Protein AF-A0A329WS98-F1 (afdb_monomer)

Foldseek 3Di:
DPPPPPPCPLVNVQPADCLLVVVLLVVQLVPDDPVDDPVVNVVSNVVLVVLSVVCSVVPPDSPCVVVDPPNRVVVSVVSNVVSCVSSVD

Sequence (89 aa):
MPLQRRLVNVMARCQGNHNGYSRAIKNALDKIDLNQSVNEISKQVANIQNLAKKGMMNETPIRAKNTSKGKTKIGSQRALEMWNKTLGV

Secondary structure (DSSP, 8-state):
---------HHHH--S--HHHHHHHHHHHHTS-TTS-HHHHHHHHHHHHHHHHHHHHTT-S--GGGS-TT-HHHHHHHHHHHHHHHHT-

Solvent-accessible surface area (backbone atoms only — not comparable to full-atom values): 5328 Å² total; per-residue (Å²): 130,83,77,74,77,70,82,70,50,68,66,74,76,32,87,60,86,54,63,12,52,56,49,29,53,47,55,51,57,72,67,58,66,81,89,54,55,70,68,59,49,50,51,52,54,49,48,53,52,51,48,51,52,52,44,53,73,67,60,63,74,64,55,56,84,76,40,54,95,88,40,60,69,60,41,25,49,54,39,22,56,52,42,16,64,69,70,75,90

InterPro domains:
  IPR032871 AHH domain-containing protein [PF14412] (5-50)

Radius of gyration: 15.38 Å; Cα contacts (8 Å, |Δi|>4): 65; chains: 1; bounding box: 32×43×39 Å

pLDDT: mean 70.11, std 17.61, range [36.28, 93.94]

Organism: NCBI:txid2029681

Structure (mmCIF, N/CA/C/O backbone):
data_AF-A0A329WS98-F1
#
_entry.id   AF-A0A329WS98-F1
#
loop_
_atom_site.group_PDB
_atom_site.id
_atom_site.type_symbol
_atom_site.label_atom_id
_atom_site.label_alt_id
_atom_site.label_comp_id
_atom_site.label_asym_id
_atom_site.label_entity_id
_atom_site.label_seq_id
_atom_site.pdbx_PDB_ins_code
_atom_site.Cartn_x
_atom_site.Cartn_y
_atom_site.Cartn_z
_atom_site.occupancy
_atom_site.B_iso_or_equiv
_atom_site.auth_seq_id
_atom_site.auth_comp_id
_atom_site.auth_asym_id
_atom_site.auth_atom_id
_atom_site.pdbx_PDB_model_num
ATOM 1 N N . MET A 1 1 ? 17.680 36.499 1.384 1.00 36.88 1 MET A N 1
ATOM 2 C CA . MET A 1 1 ? 16.477 35.685 1.676 1.00 36.88 1 MET A CA 1
ATOM 3 C C . MET A 1 1 ? 16.794 34.233 1.354 1.00 36.88 1 MET A C 1
ATOM 5 O O . MET A 1 1 ? 17.307 34.007 0.262 1.00 36.88 1 MET A O 1
ATOM 9 N N . PRO A 1 2 ? 16.561 33.252 2.243 1.00 42.72 2 PRO A N 1
ATOM 10 C CA . PRO A 1 2 ? 16.743 31.864 1.857 1.00 42.72 2 PRO A CA 1
ATOM 11 C C . PRO A 1 2 ? 15.616 31.496 0.889 1.00 42.72 2 PRO A C 1
ATOM 13 O O . PRO A 1 2 ? 14.438 31.635 1.216 1.00 42.72 2 PRO A O 1
ATOM 16 N N . LEU A 1 3 ? 15.981 31.064 -0.320 1.00 36.28 3 LEU A N 1
ATOM 17 C CA . LEU A 1 3 ? 15.060 30.416 -1.248 1.00 36.28 3 LEU A CA 1
ATOM 18 C C . LEU A 1 3 ? 14.464 29.217 -0.514 1.00 36.28 3 LEU A C 1
ATOM 20 O O . LEU A 1 3 ? 15.137 28.201 -0.330 1.00 36.28 3 LEU A O 1
ATOM 24 N N . GLN A 1 4 ? 13.210 29.342 -0.074 1.00 43.56 4 GLN A N 1
ATOM 25 C CA . GLN A 1 4 ? 12.420 28.193 0.331 1.00 43.56 4 GLN A CA 1
ATOM 26 C C . GLN A 1 4 ? 12.526 27.193 -0.818 1.00 43.56 4 GLN A C 1
ATOM 28 O O . GLN A 1 4 ? 12.033 27.451 -1.921 1.00 43.56 4 GLN A O 1
ATOM 33 N N . ARG A 1 5 ? 13.223 26.071 -0.585 1.00 43.00 5 ARG A N 1
ATOM 34 C CA . ARG A 1 5 ? 13.124 24.886 -1.434 1.00 43.00 5 ARG A CA 1
ATOM 35 C C . ARG A 1 5 ? 11.646 24.548 -1.439 1.00 43.00 5 ARG A C 1
ATOM 37 O O . ARG A 1 5 ? 11.153 23.896 -0.525 1.00 43.00 5 ARG A O 1
ATOM 44 N N . ARG A 1 6 ? 10.937 25.042 -2.455 1.00 47.19 6 ARG A N 1
ATOM 45 C CA . ARG A 1 6 ? 9.600 24.595 -2.812 1.00 47.19 6 ARG A CA 1
ATOM 46 C C . ARG A 1 6 ? 9.701 23.074 -2.737 1.00 47.19 6 ARG A C 1
ATOM 48 O O . ARG A 1 6 ? 10.599 22.511 -3.368 1.00 47.19 6 ARG A O 1
ATOM 55 N N . LEU A 1 7 ? 8.899 22.427 -1.892 1.00 45.47 7 LEU A N 1
ATOM 56 C CA . LEU A 1 7 ? 8.772 20.972 -1.861 1.00 45.47 7 LEU A CA 1
ATOM 57 C C . LEU A 1 7 ? 8.215 20.569 -3.228 1.00 45.47 7 LEU A C 1
ATOM 59 O O . LEU A 1 7 ? 7.016 20.387 -3.401 1.00 45.47 7 LEU A O 1
ATOM 63 N N . VAL A 1 8 ? 9.074 20.556 -4.247 1.00 48.66 8 VAL A N 1
ATOM 64 C CA . VAL A 1 8 ? 8.725 20.108 -5.583 1.00 48.66 8 VAL A CA 1
ATOM 65 C C . VAL A 1 8 ? 8.445 18.634 -5.384 1.00 48.66 8 VAL A C 1
ATOM 67 O O . VAL A 1 8 ? 9.381 17.866 -5.154 1.00 48.66 8 VAL A O 1
ATOM 70 N N . ASN A 1 9 ? 7.158 18.286 -5.349 1.00 54.44 9 ASN A N 1
ATOM 71 C CA . ASN A 1 9 ? 6.688 16.935 -5.098 1.00 54.44 9 ASN A CA 1
ATOM 72 C C . ASN A 1 9 ? 7.511 15.972 -5.966 1.00 54.44 9 ASN A C 1
ATOM 74 O O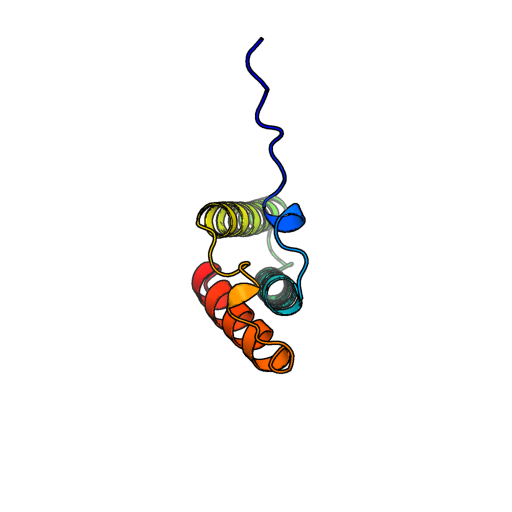 . ASN A 1 9 ? 7.699 16.238 -7.153 1.00 54.44 9 ASN A O 1
ATOM 78 N N . VAL A 1 10 ? 8.040 14.888 -5.394 1.00 55.25 10 VAL A N 1
ATOM 79 C CA . VAL A 1 10 ? 8.922 13.949 -6.117 1.00 55.25 10 VAL A CA 1
ATOM 80 C C . VAL A 1 10 ? 8.242 13.443 -7.399 1.00 55.25 10 VAL A C 1
ATOM 82 O O . VAL A 1 10 ? 8.899 13.286 -8.426 1.00 55.25 10 VAL A O 1
ATOM 85 N N . MET A 1 11 ? 6.907 13.327 -7.377 1.00 53.72 11 MET A N 1
ATOM 86 C CA . MET A 1 11 ? 6.069 13.047 -8.552 1.00 53.72 11 MET A CA 1
ATOM 87 C C . MET A 1 11 ? 6.250 14.062 -9.683 1.00 53.72 11 MET A C 1
ATOM 89 O O . MET A 1 11 ? 6.406 13.675 -10.833 1.00 53.72 11 MET A O 1
ATOM 93 N N . ALA A 1 12 ? 6.274 15.359 -9.366 1.00 52.88 12 ALA A N 1
ATOM 94 C CA . ALA A 1 12 ? 6.420 16.425 -10.354 1.00 52.88 12 ALA A CA 1
ATOM 95 C C . ALA A 1 12 ? 7.816 16.436 -11.000 1.00 52.88 12 ALA A C 1
ATOM 97 O O . ALA A 1 12 ? 7.960 16.876 -12.137 1.00 52.88 12 ALA A O 1
ATOM 98 N N . ARG A 1 13 ? 8.843 15.923 -10.304 1.00 51.34 13 ARG A N 1
ATOM 99 C CA . ARG A 1 13 ? 10.205 15.766 -10.854 1.00 51.34 13 ARG A CA 1
ATOM 100 C C . ARG A 1 13 ? 10.333 14.593 -11.819 1.00 51.34 13 ARG A C 1
ATOM 102 O O . ARG A 1 13 ? 11.322 14.501 -12.541 1.00 51.34 13 ARG A O 1
ATOM 109 N N . CYS A 1 14 ? 9.360 13.694 -11.818 1.00 52.16 14 CYS A N 1
ATOM 110 C CA . CYS A 1 14 ? 9.423 12.450 -12.552 1.00 52.16 14 CYS A CA 1
ATOM 111 C C . CYS A 1 14 ? 8.270 12.379 -13.551 1.00 52.16 14 CYS A C 1
ATOM 113 O O . CYS A 1 14 ? 7.343 11.595 -13.379 1.00 52.16 14 CYS A O 1
ATOM 115 N N . GLN A 1 15 ? 8.327 13.200 -14.603 1.00 46.09 15 GLN A N 1
ATOM 116 C CA . GLN A 1 15 ? 7.437 13.039 -15.754 1.00 46.09 15 GLN A CA 1
ATOM 117 C C . GLN A 1 15 ? 7.723 11.680 -16.413 1.00 46.09 15 GLN A C 1
ATOM 119 O O . GLN A 1 15 ? 8.748 11.49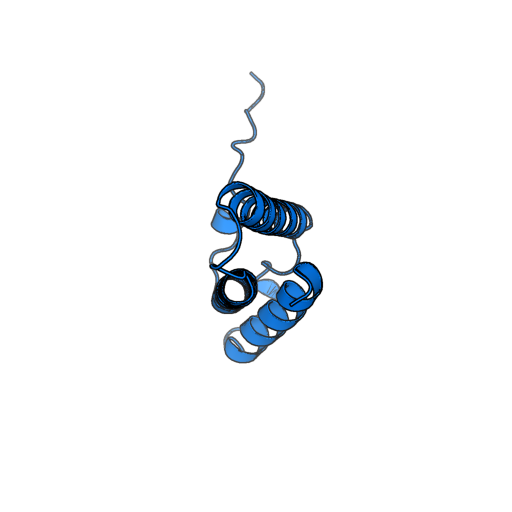4 -17.069 1.00 46.09 15 GLN A O 1
ATOM 124 N N . GLY A 1 16 ? 6.849 10.699 -16.187 1.00 53.84 16 GLY A N 1
ATOM 125 C CA . GLY A 1 16 ? 7.029 9.338 -16.677 1.00 53.84 16 GLY A CA 1
ATOM 126 C C . GLY A 1 16 ? 5.858 8.420 -16.335 1.00 53.84 16 GLY A C 1
ATOM 127 O O . GLY A 1 16 ? 4.937 8.783 -15.615 1.00 53.84 16 GLY A O 1
ATOM 128 N N . ASN A 1 17 ? 5.879 7.210 -16.886 1.00 57.06 17 ASN A N 1
ATOM 129 C CA . ASN A 1 17 ? 4.815 6.225 -16.721 1.00 57.06 17 ASN A CA 1
ATOM 130 C C . ASN A 1 17 ? 4.678 5.764 -15.252 1.00 57.06 17 ASN A C 1
ATOM 132 O O . ASN A 1 17 ? 5.485 4.968 -14.767 1.00 57.06 17 ASN A O 1
ATOM 136 N N . HIS A 1 18 ? 3.628 6.228 -14.571 1.00 64.75 18 HIS A N 1
ATOM 137 C CA . HIS A 1 18 ? 3.331 5.907 -13.171 1.00 64.75 18 HIS A CA 1
ATOM 138 C C . HIS A 1 18 ? 2.514 4.616 -12.979 1.00 64.75 18 HIS A C 1
ATOM 140 O O . HIS A 1 18 ? 2.192 4.269 -11.843 1.00 64.75 18 HIS A O 1
ATOM 146 N N . ASN A 1 19 ? 2.212 3.860 -14.045 1.00 72.00 19 ASN A N 1
ATOM 147 C CA . ASN A 1 19 ? 1.301 2.709 -13.964 1.00 72.00 19 ASN A CA 1
ATOM 148 C C . ASN A 1 19 ? 1.737 1.638 -12.958 1.00 72.00 19 ASN A C 1
ATOM 150 O O . ASN A 1 19 ? 0.883 1.013 -12.338 1.00 72.00 19 ASN A O 1
ATOM 154 N N . GLY A 1 20 ? 3.044 1.409 -12.787 1.00 71.69 20 GLY A N 1
ATOM 155 C CA . GLY A 1 20 ? 3.543 0.428 -11.816 1.00 71.69 20 GLY A CA 1
ATOM 156 C C . GLY A 1 20 ? 3.240 0.826 -10.369 1.00 71.69 20 GLY A C 1
ATOM 157 O O . GLY A 1 20 ? 2.759 0.006 -9.596 1.00 71.69 20 GLY A O 1
ATOM 158 N N . TYR A 1 21 ? 3.437 2.105 -10.038 1.00 75.56 21 TYR A N 1
ATOM 159 C CA . TYR A 1 21 ? 3.103 2.664 -8.726 1.00 75.56 21 TYR A CA 1
ATOM 160 C C . TYR A 1 21 ? 1.593 2.636 -8.475 1.00 75.56 21 TYR A C 1
ATOM 162 O O . TYR A 1 21 ? 1.146 2.092 -7.470 1.00 75.56 21 TYR A O 1
ATOM 170 N N . SER 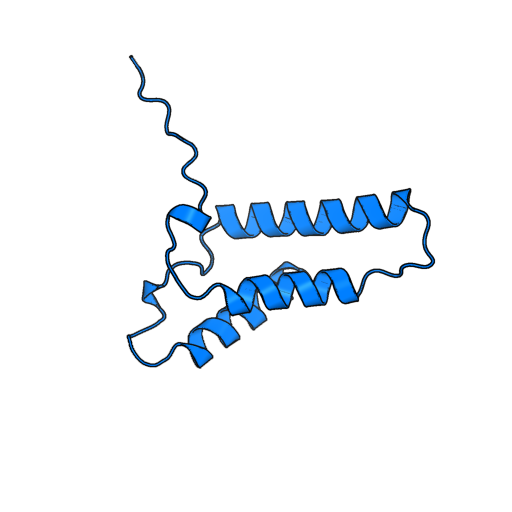A 1 22 ? 0.794 3.155 -9.415 1.00 78.69 22 SER A N 1
ATOM 171 C CA . SER A 1 22 ? -0.666 3.191 -9.271 1.00 78.69 22 SER A CA 1
ATOM 172 C C . SER A 1 22 ? -1.268 1.792 -9.113 1.00 78.69 22 SER A C 1
ATOM 174 O O . SER A 1 22 ? -2.167 1.608 -8.298 1.00 78.69 22 SER A O 1
ATOM 176 N N . ARG A 1 23 ? -0.751 0.789 -9.840 1.00 81.75 23 ARG A N 1
ATOM 177 C CA . ARG A 1 23 ? -1.176 -0.612 -9.686 1.00 81.75 23 ARG A CA 1
ATOM 178 C C . ARG A 1 23 ? -0.790 -1.195 -8.328 1.00 81.75 23 ARG A C 1
ATOM 180 O O . ARG A 1 23 ? -1.608 -1.891 -7.745 1.00 81.75 23 ARG A O 1
ATOM 187 N N . ALA A 1 24 ? 0.404 -0.906 -7.816 1.00 81.75 24 ALA A N 1
ATOM 188 C CA . ALA A 1 24 ? 0.822 -1.397 -6.503 1.00 81.75 24 ALA A CA 1
ATOM 189 C C . ALA A 1 24 ? -0.026 -0.801 -5.368 1.00 81.75 24 ALA A C 1
ATOM 191 O O . ALA A 1 24 ? -0.466 -1.528 -4.483 1.00 81.75 24 ALA A O 1
ATOM 192 N N . ILE A 1 25 ? -0.325 0.503 -5.432 1.00 84.75 25 ILE A N 1
ATOM 193 C CA . ILE A 1 25 ? -1.238 1.157 -4.483 1.00 84.75 25 ILE A CA 1
ATOM 194 C C . ILE A 1 25 ? -2.635 0.547 -4.575 1.00 84.75 25 ILE A C 1
ATOM 196 O O . ILE A 1 25 ? -3.218 0.229 -3.545 1.00 84.75 25 ILE A O 1
ATOM 200 N N . LYS A 1 26 ? -3.151 0.328 -5.792 1.00 88.06 26 LYS A N 1
ATOM 201 C CA . LYS A 1 26 ? -4.436 -0.350 -5.982 1.00 88.06 26 LYS A CA 1
ATOM 202 C C . LYS A 1 26 ? -4.433 -1.737 -5.331 1.00 88.06 26 LYS A C 1
ATOM 204 O O . LYS A 1 26 ? -5.305 -2.009 -4.524 1.00 88.06 26 LYS A O 1
ATOM 209 N N . ASN A 1 27 ? -3.425 -2.566 -5.601 1.00 88.00 27 ASN A N 1
ATOM 210 C CA . ASN A 1 27 ? -3.330 -3.903 -5.011 1.00 88.00 27 ASN A CA 1
ATOM 211 C C . ASN A 1 27 ? -3.246 -3.867 -3.472 1.00 88.00 27 ASN A C 1
ATOM 213 O O . ASN A 1 27 ? -3.771 -4.759 -2.816 1.00 88.00 27 ASN A O 1
ATOM 217 N N . ALA A 1 28 ? -2.579 -2.861 -2.893 1.00 87.19 28 ALA A N 1
ATOM 218 C CA . ALA A 1 28 ? -2.511 -2.684 -1.442 1.00 87.19 28 ALA A CA 1
ATOM 219 C C . ALA A 1 28 ? -3.881 -2.334 -0.846 1.00 87.19 28 ALA A C 1
ATOM 221 O O . ALA A 1 28 ? -4.253 -2.866 0.195 1.00 87.19 28 ALA A O 1
ATOM 222 N N . LEU A 1 29 ? -4.630 -1.454 -1.516 1.00 90.19 29 LEU A N 1
ATOM 223 C CA . LEU A 1 29 ? -5.978 -1.061 -1.106 1.00 90.19 29 LEU A CA 1
ATOM 224 C C . LEU A 1 29 ? -6.988 -2.200 -1.294 1.00 90.19 29 LEU A C 1
ATOM 226 O O . LEU A 1 29 ? -7.819 -2.408 -0.419 1.00 90.19 29 LEU A O 1
ATOM 230 N N . ASP A 1 30 ? -6.876 -2.972 -2.379 1.00 92.50 30 ASP A N 1
ATOM 231 C CA . ASP A 1 30 ? -7.750 -4.116 -2.677 1.00 92.50 30 ASP A CA 1
ATOM 232 C C . ASP A 1 30 ? -7.623 -5.245 -1.628 1.00 92.50 30 ASP A C 1
ATOM 234 O O . ASP A 1 30 ? -8.505 -6.094 -1.530 1.00 92.50 30 ASP A O 1
ATOM 238 N N . LYS A 1 31 ? -6.543 -5.268 -0.830 1.00 90.31 31 LYS A N 1
ATOM 239 C CA . LYS A 1 31 ? -6.351 -6.219 0.281 1.00 90.31 31 LYS A CA 1
ATOM 240 C C . LYS A 1 31 ? -6.984 -5.777 1.603 1.00 90.31 31 LYS A C 1
ATOM 242 O O . LYS A 1 31 ? -6.985 -6.567 2.546 1.00 90.31 31 LYS A O 1
ATOM 247 N N . ILE A 1 32 ? -7.470 -4.539 1.707 1.00 90.81 32 ILE A N 1
ATOM 248 C CA . ILE A 1 32 ? -8.104 -4.055 2.936 1.00 90.81 32 ILE A CA 1
ATOM 249 C C . ILE A 1 32 ? -9.451 -4.755 3.098 1.00 90.81 32 ILE A C 1
ATOM 251 O O . ILE A 1 32 ? -10.318 -4.670 2.229 1.00 90.81 32 ILE A O 1
ATOM 255 N N . ASP A 1 33 ? -9.636 -5.416 4.236 1.00 89.44 33 ASP A N 1
ATOM 256 C CA . ASP A 1 33 ? -10.922 -6.000 4.594 1.00 89.44 33 ASP A CA 1
ATOM 257 C C . ASP A 1 33 ? -11.920 -4.894 4.963 1.00 89.44 33 ASP A C 1
ATOM 259 O O . ASP A 1 33 ? -11.786 -4.211 5.982 1.00 89.44 33 ASP A O 1
ATOM 263 N N . LEU A 1 34 ? -12.935 -4.725 4.116 1.00 91.38 34 LEU A N 1
ATOM 264 C CA . LEU A 1 34 ? -13.976 -3.712 4.283 1.00 91.38 34 LEU A CA 1
ATOM 265 C C . LEU A 1 34 ? -14.976 -4.051 5.399 1.00 91.38 34 LEU A C 1
ATOM 267 O O . LEU A 1 34 ? -15.756 -3.183 5.781 1.00 91.38 34 LEU A O 1
ATOM 271 N N . ASN A 1 35 ? -14.949 -5.274 5.940 1.00 93.94 35 ASN A N 1
ATOM 272 C CA . ASN A 1 35 ? -15.803 -5.672 7.064 1.00 93.94 35 ASN A CA 1
ATOM 273 C C . ASN A 1 35 ? -15.266 -5.198 8.425 1.00 93.94 35 ASN A C 1
ATOM 275 O O . ASN A 1 35 ? -15.908 -5.403 9.457 1.00 93.94 35 ASN A O 1
ATOM 279 N N . GLN A 1 36 ? -14.086 -4.577 8.454 1.00 91.38 36 GLN A N 1
ATOM 280 C CA . GLN A 1 36 ? -13.487 -4.049 9.673 1.00 91.38 36 GLN A CA 1
ATOM 281 C C . GLN A 1 36 ? -14.072 -2.689 10.065 1.00 91.38 36 GLN A C 1
ATOM 283 O O . GLN A 1 36 ? -14.714 -1.991 9.282 1.00 91.38 36 GLN A O 1
ATOM 288 N N . SER A 1 37 ? -13.816 -2.276 11.308 1.00 93.12 37 SER A N 1
ATOM 289 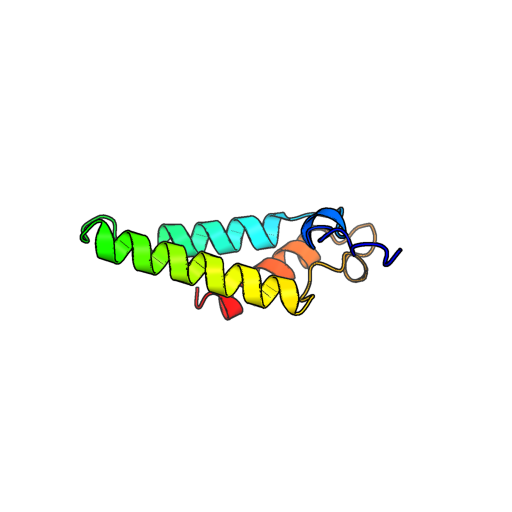C CA . SER A 1 37 ? -14.221 -0.945 11.762 1.00 93.12 37 SER A CA 1
ATOM 290 C C . SER A 1 37 ? -13.535 0.162 10.952 1.00 93.12 37 SER A C 1
ATOM 292 O O . SER A 1 37 ? -12.374 0.040 10.550 1.00 93.12 37 SER A O 1
ATOM 294 N N . VAL A 1 38 ? -14.222 1.297 10.792 1.00 92.38 38 VAL A N 1
ATOM 295 C CA . VAL A 1 38 ? -13.702 2.484 10.085 1.00 92.38 38 VAL A CA 1
ATOM 296 C C . VAL A 1 38 ? -12.343 2.931 10.633 1.00 92.38 38 VAL A C 1
ATOM 298 O O . VAL A 1 38 ? -11.486 3.381 9.872 1.00 92.38 38 VAL A O 1
ATOM 301 N N . ASN A 1 39 ? -12.113 2.779 11.940 1.00 93.25 39 ASN A N 1
ATOM 302 C CA . ASN A 1 39 ? -10.847 3.137 12.572 1.00 93.25 39 ASN A CA 1
ATOM 303 C C . ASN A 1 39 ? -9.693 2.233 12.106 1.00 93.25 39 ASN A C 1
ATOM 305 O O . ASN A 1 39 ? -8.611 2.724 11.793 1.00 93.25 39 ASN A O 1
ATOM 309 N N . GLU A 1 40 ? -9.926 0.923 12.008 1.00 90.62 40 GLU A N 1
ATOM 310 C CA . GLU A 1 40 ? -8.913 -0.031 11.541 1.00 90.62 40 GLU A CA 1
ATOM 311 C C . GLU A 1 40 ? -8.615 0.140 10.048 1.00 90.62 40 GLU A C 1
ATOM 313 O O . GLU A 1 40 ? -7.446 0.192 9.657 1.00 90.62 40 GLU A O 1
ATOM 318 N N . ILE A 1 41 ? -9.648 0.363 9.229 1.00 91.00 41 ILE A N 1
ATOM 319 C CA . ILE A 1 41 ? -9.488 0.709 7.809 1.00 91.00 41 ILE A CA 1
ATOM 320 C C . ILE A 1 41 ? -8.662 1.997 7.669 1.00 91.00 41 ILE A C 1
ATOM 322 O O . ILE A 1 41 ? -7.701 2.050 6.900 1.00 91.00 41 ILE A O 1
ATOM 326 N N . SER A 1 42 ? -8.973 3.026 8.462 1.00 91.62 42 SER A N 1
ATOM 327 C CA . SER A 1 42 ? -8.255 4.308 8.433 1.00 91.62 42 SER A CA 1
ATOM 328 C C . SER A 1 42 ? -6.777 4.158 8.801 1.00 91.62 42 SER A C 1
ATOM 330 O O . SER A 1 42 ? -5.917 4.743 8.139 1.00 91.62 42 SER A O 1
ATOM 332 N N . LYS A 1 43 ? -6.451 3.338 9.811 1.00 93.31 43 LYS A N 1
ATOM 333 C CA . LYS A 1 43 ? -5.059 3.028 10.180 1.00 93.31 43 LYS A CA 1
ATOM 334 C C . LYS A 1 43 ? -4.313 2.314 9.055 1.00 93.31 43 LYS A C 1
ATOM 336 O O . LYS A 1 43 ? -3.160 2.649 8.785 1.00 93.31 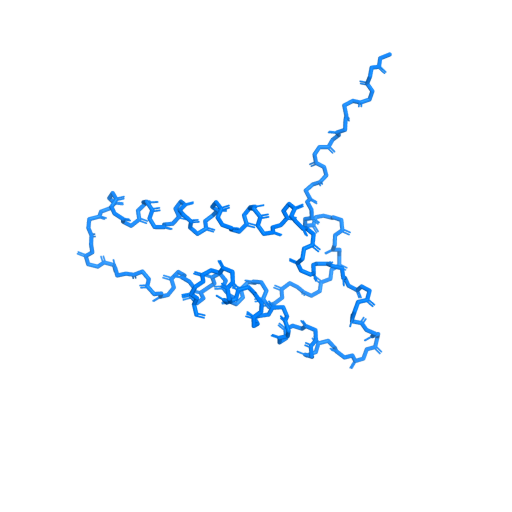43 LYS A O 1
ATOM 341 N N . GLN A 1 44 ? -4.954 1.361 8.380 1.00 90.19 44 GLN A N 1
ATOM 342 C CA . GLN A 1 44 ? -4.345 0.637 7.260 1.00 90.19 44 GLN A CA 1
ATOM 343 C C . GLN A 1 44 ? -4.080 1.556 6.067 1.00 90.19 44 GLN A C 1
ATOM 345 O O . GLN A 1 44 ? -2.966 1.571 5.540 1.00 90.19 44 GLN A O 1
ATOM 350 N N . VAL A 1 45 ? -5.051 2.396 5.698 1.00 91.75 45 VAL A N 1
ATOM 351 C CA . VAL A 1 45 ? -4.874 3.404 4.641 1.00 91.75 45 VAL A CA 1
ATOM 352 C C . VAL A 1 45 ? -3.750 4.378 5.002 1.00 91.75 45 VAL A C 1
ATOM 354 O O . VAL A 1 45 ? -2.883 4.652 4.169 1.00 91.75 45 VAL A O 1
ATOM 357 N N . ALA A 1 46 ? -3.703 4.860 6.247 1.00 91.62 46 ALA A N 1
ATOM 358 C CA . ALA A 1 46 ? -2.636 5.743 6.715 1.00 91.62 46 ALA A CA 1
ATOM 359 C C . ALA A 1 46 ? -1.256 5.065 6.659 1.00 91.62 46 ALA A C 1
ATOM 361 O O . ALA A 1 46 ? -0.271 5.693 6.263 1.00 91.62 46 ALA A O 1
ATOM 362 N N . ASN A 1 47 ? -1.167 3.775 6.992 1.00 90.38 47 ASN A N 1
ATOM 363 C CA . ASN A 1 47 ? 0.069 3.005 6.855 1.00 90.38 47 ASN A CA 1
ATOM 364 C C . ASN A 1 47 ? 0.520 2.891 5.395 1.00 90.38 47 ASN A C 1
ATOM 366 O O . ASN A 1 47 ? 1.691 3.151 5.111 1.00 90.38 47 ASN A O 1
ATOM 370 N N . ILE A 1 48 ? -0.390 2.586 4.464 1.00 89.00 48 ILE A N 1
ATOM 371 C CA . ILE A 1 48 ? -0.088 2.536 3.023 1.00 89.00 48 ILE A CA 1
ATOM 372 C C . ILE A 1 48 ? 0.434 3.895 2.540 1.00 89.00 48 ILE A C 1
ATOM 374 O O . ILE A 1 48 ? 1.466 3.961 1.869 1.00 89.00 48 ILE A O 1
ATOM 378 N N . GLN A 1 49 ? -0.221 4.993 2.928 1.00 86.94 49 GLN A N 1
ATOM 379 C CA . GLN A 1 49 ? 0.212 6.348 2.574 1.00 86.94 49 GLN A CA 1
ATOM 380 C C . GLN A 1 49 ? 1.597 6.684 3.145 1.00 86.94 49 GLN A C 1
ATOM 382 O O . GLN A 1 49 ? 2.438 7.249 2.441 1.00 86.94 49 GLN 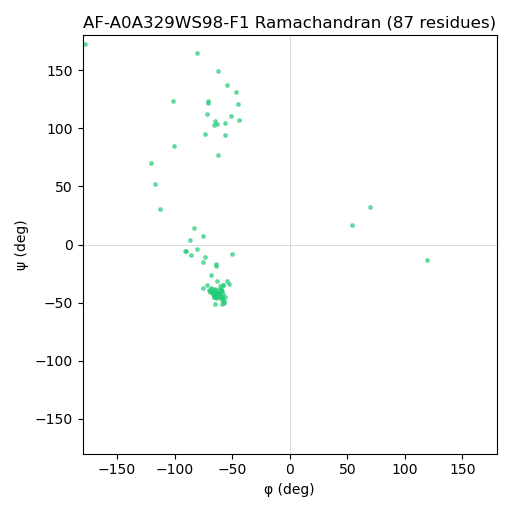A O 1
ATOM 387 N N . ASN A 1 50 ? 1.866 6.316 4.399 1.00 87.31 50 ASN A N 1
ATOM 388 C CA . ASN A 1 50 ? 3.154 6.559 5.045 1.00 87.31 50 ASN A CA 1
ATOM 389 C C . ASN A 1 50 ? 4.289 5.749 4.403 1.00 87.31 50 ASN A C 1
ATOM 391 O O . ASN A 1 50 ? 5.375 6.291 4.182 1.00 87.31 50 ASN A O 1
ATOM 395 N N . LEU A 1 51 ? 4.046 4.480 4.066 1.00 84.06 51 LEU A N 1
ATOM 396 C CA . LEU A 1 51 ? 5.002 3.636 3.345 1.00 84.06 51 LEU A CA 1
ATOM 397 C C . LEU A 1 51 ? 5.273 4.178 1.940 1.00 84.06 51 LEU A C 1
ATOM 399 O O . LEU A 1 51 ? 6.435 4.309 1.554 1.00 84.06 51 LEU A O 1
ATOM 403 N N . ALA A 1 52 ? 4.228 4.586 1.215 1.00 82.25 52 ALA A N 1
ATOM 404 C CA . ALA A 1 52 ? 4.365 5.216 -0.094 1.00 82.25 52 ALA A CA 1
ATOM 405 C C . ALA A 1 52 ? 5.206 6.500 -0.017 1.00 82.25 52 ALA A C 1
ATOM 407 O O . ALA A 1 52 ? 6.169 6.665 -0.766 1.00 82.25 52 ALA A O 1
ATOM 408 N N . LYS A 1 53 ? 4.914 7.375 0.954 1.00 82.38 53 LYS A N 1
ATOM 409 C CA . LYS A 1 53 ? 5.656 8.623 1.182 1.00 82.38 53 LYS A CA 1
ATOM 410 C C . LYS A 1 53 ? 7.133 8.367 1.494 1.00 82.38 53 LYS A C 1
ATOM 412 O O . LYS A 1 53 ? 7.990 9.045 0.929 1.00 82.38 53 LYS A O 1
ATOM 417 N N . LYS A 1 54 ? 7.444 7.374 2.338 1.00 80.50 54 LYS A N 1
ATOM 418 C CA . LYS A 1 54 ? 8.829 6.960 2.633 1.00 80.50 54 LYS A CA 1
ATOM 419 C C . LYS A 1 54 ? 9.535 6.391 1.398 1.00 80.50 54 LYS A C 1
ATOM 421 O O . LYS A 1 54 ? 10.655 6.801 1.105 1.00 80.50 54 LYS A O 1
ATOM 426 N N . GLY A 1 55 ? 8.879 5.511 0.640 1.00 75.19 55 GLY A N 1
ATOM 427 C CA . GLY A 1 55 ? 9.425 4.954 -0.605 1.00 75.19 55 GLY A CA 1
ATOM 428 C C . GLY A 1 55 ? 9.739 6.036 -1.644 1.00 75.19 55 GLY A C 1
ATOM 429 O O . GLY A 1 55 ? 10.786 6.004 -2.287 1.00 75.19 55 GLY A O 1
ATOM 430 N N . MET A 1 56 ? 8.883 7.057 -1.738 1.00 73.31 56 MET A N 1
ATOM 431 C CA . MET A 1 56 ? 9.093 8.205 -2.622 1.00 73.31 56 MET A CA 1
ATOM 432 C C . MET A 1 56 ? 10.260 9.098 -2.184 1.00 73.31 56 MET A C 1
ATOM 434 O O . MET A 1 56 ? 10.986 9.599 -3.041 1.00 73.31 56 MET A O 1
ATOM 438 N N . MET A 1 57 ? 10.456 9.303 -0.877 1.00 70.19 57 MET A N 1
ATOM 439 C CA . MET A 1 57 ? 11.600 10.065 -0.352 1.00 70.19 57 MET A CA 1
ATOM 440 C C . MET A 1 57 ? 12.942 9.397 -0.676 1.00 70.19 57 MET 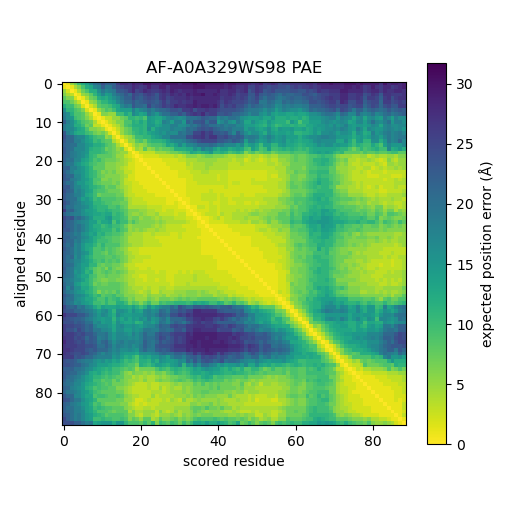A C 1
ATOM 442 O O . MET A 1 57 ? 13.919 10.097 -0.919 1.00 70.19 57 MET A O 1
ATOM 446 N N . ASN A 1 58 ? 12.972 8.065 -0.758 1.00 65.12 58 ASN A N 1
ATOM 447 C CA . ASN A 1 58 ? 14.173 7.285 -1.069 1.00 65.12 58 ASN A CA 1
ATOM 448 C C . ASN A 1 58 ? 14.467 7.172 -2.588 1.00 65.12 58 ASN A C 1
ATOM 450 O O . ASN A 1 58 ? 15.256 6.328 -3.006 1.00 65.12 58 ASN A O 1
ATOM 454 N N . GLU A 1 59 ? 13.826 7.990 -3.435 1.00 57.06 59 GLU A N 1
ATOM 455 C CA . GLU A 1 59 ? 14.036 8.098 -4.897 1.00 57.06 59 GLU A CA 1
ATOM 456 C C . GLU A 1 59 ? 13.937 6.783 -5.716 1.00 57.06 59 GLU A C 1
ATOM 458 O O . GLU A 1 59 ? 14.332 6.726 -6.885 1.00 57.06 59 GLU A O 1
ATOM 463 N N . THR A 1 60 ? 13.358 5.716 -5.162 1.00 53.31 60 THR A N 1
ATOM 464 C CA . THR A 1 60 ? 13.307 4.388 -5.795 1.00 53.31 60 THR A CA 1
ATOM 465 C C . THR A 1 60 ? 11.913 4.145 -6.426 1.00 53.31 60 THR A C 1
ATOM 467 O O . THR A 1 60 ? 10.931 4.206 -5.696 1.00 53.31 60 THR A O 1
ATOM 470 N N . PRO A 1 61 ? 11.721 3.841 -7.738 1.00 54.00 61 PRO A N 1
ATOM 471 C CA . PRO A 1 61 ? 12.555 4.010 -8.914 1.00 54.00 61 PRO A CA 1
ATOM 472 C C . PRO A 1 61 ? 11.833 4.984 -9.873 1.00 54.00 61 PRO A C 1
ATOM 474 O O . PRO A 1 61 ? 11.568 4.651 -11.024 1.00 54.00 61 PRO A O 1
ATOM 477 N N . ILE A 1 62 ? 11.406 6.163 -9.410 1.00 53.16 62 ILE A N 1
ATOM 478 C CA . ILE A 1 62 ? 10.722 7.119 -10.303 1.00 53.16 62 ILE A CA 1
ATOM 479 C C . ILE A 1 62 ? 11.733 7.813 -11.243 1.00 53.16 62 ILE A C 1
ATOM 481 O O . ILE A 1 62 ? 11.403 8.705 -12.015 1.00 53.16 62 ILE A O 1
ATOM 485 N N . ARG A 1 63 ? 13.000 7.376 -11.251 1.00 51.19 63 ARG A N 1
ATOM 486 C CA . ARG A 1 63 ? 13.960 7.737 -12.294 1.00 51.19 63 ARG A CA 1
ATOM 487 C C . ARG A 1 63 ? 13.641 6.982 -13.585 1.00 51.19 63 ARG A C 1
ATOM 489 O O . ARG A 1 63 ? 14.160 5.899 -13.851 1.00 51.19 63 ARG A O 1
ATOM 496 N N . ALA A 1 64 ? 12.890 7.656 -14.453 1.00 45.62 64 ALA A N 1
ATOM 497 C CA . ALA A 1 64 ? 12.676 7.331 -15.866 1.00 45.62 64 ALA A CA 1
ATOM 498 C C . ALA A 1 64 ? 13.973 7.078 -16.678 1.00 45.62 64 ALA A C 1
ATOM 500 O O . ALA A 1 64 ? 13.915 6.608 -17.813 1.00 45.62 64 ALA A O 1
ATOM 501 N N . LYS A 1 65 ? 15.163 7.320 -16.107 1.00 44.88 65 LYS A N 1
ATOM 502 C CA . LYS A 1 65 ? 16.457 6.995 -16.727 1.00 44.88 65 LYS A CA 1
ATOM 503 C C . LYS A 1 65 ? 16.677 5.483 -16.934 1.00 44.88 65 LYS A C 1
ATOM 505 O O . LYS A 1 65 ? 17.498 5.117 -17.764 1.00 44.88 65 LYS A O 1
ATOM 510 N N . ASN A 1 66 ? 15.905 4.618 -16.260 1.00 43.69 66 ASN A N 1
ATOM 511 C CA . ASN A 1 66 ? 15.911 3.160 -16.484 1.00 43.69 66 ASN A CA 1
ATOM 512 C C . ASN A 1 66 ? 14.879 2.683 -17.525 1.00 43.69 66 ASN A C 1
ATOM 514 O O . ASN A 1 66 ? 14.859 1.506 -17.887 1.00 43.69 66 ASN A O 1
ATOM 518 N N . THR A 1 67 ? 14.026 3.578 -18.031 1.00 46.31 67 THR A N 1
ATOM 519 C CA . THR A 1 67 ? 13.131 3.313 -19.162 1.00 46.31 67 THR A CA 1
ATOM 520 C C . THR A 1 67 ? 13.741 3.916 -20.417 1.00 46.31 67 THR A C 1
ATOM 522 O O . THR A 1 67 ? 13.431 5.046 -20.789 1.00 46.31 67 THR A O 1
ATOM 525 N N . SER A 1 68 ? 14.633 3.172 -21.078 1.00 42.00 68 SER A N 1
ATOM 526 C CA . SER A 1 68 ? 15.050 3.527 -22.436 1.00 42.00 68 SER A CA 1
ATOM 527 C C . SER A 1 68 ? 13.800 3.652 -23.314 1.00 42.00 68 SER A C 1
ATOM 529 O O . SER A 1 68 ? 12.889 2.820 -23.211 1.00 42.00 68 SER A O 1
ATOM 531 N N . LYS A 1 69 ? 13.752 4.686 -24.164 1.00 47.62 69 LYS A N 1
ATOM 532 C CA . LYS A 1 69 ? 12.718 4.887 -25.192 1.00 47.62 69 LYS A CA 1
ATOM 533 C C . LYS A 1 69 ? 12.457 3.539 -25.895 1.00 47.62 69 LYS A C 1
ATOM 535 O O . LYS A 1 69 ? 13.343 3.037 -26.574 1.00 47.62 69 LYS A O 1
ATOM 540 N N . GLY A 1 70 ? 11.310 2.903 -25.625 1.00 49.69 70 GLY A N 1
ATOM 541 C CA . GLY A 1 70 ? 10.927 1.592 -26.181 1.00 49.69 70 GLY A CA 1
ATOM 542 C C . GLY A 1 70 ? 10.686 0.435 -25.189 1.00 49.69 70 GLY A C 1
ATOM 543 O O . GLY A 1 70 ? 10.093 -0.562 -25.585 1.00 49.69 70 GLY A O 1
ATOM 544 N N . LYS A 1 71 ? 11.066 0.533 -23.901 1.00 52.44 71 LYS A N 1
ATOM 545 C CA . LYS A 1 71 ? 10.895 -0.556 -22.896 1.00 52.44 71 LYS A CA 1
ATOM 546 C C . LYS A 1 71 ? 9.887 -0.242 -21.780 1.00 52.44 71 LYS A C 1
ATOM 548 O O . LYS A 1 71 ? 10.014 -0.721 -20.652 1.00 52.44 71 LYS A O 1
ATOM 553 N N . THR A 1 72 ? 8.865 0.557 -22.074 1.00 55.25 72 THR A N 1
ATOM 554 C CA . THR A 1 72 ? 7.925 1.106 -21.080 1.00 55.25 72 THR A CA 1
ATOM 555 C C . THR A 1 72 ? 7.202 0.031 -20.256 1.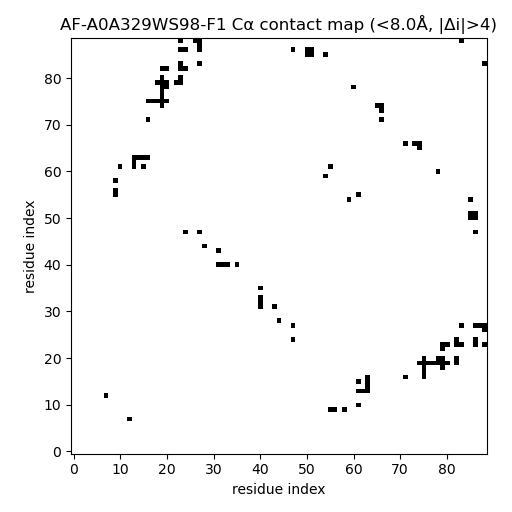00 55.25 72 THR A C 1
ATOM 557 O O . THR A 1 72 ? 7.010 0.221 -19.059 1.00 55.25 72 THR A O 1
ATOM 560 N N . LYS A 1 73 ? 6.875 -1.127 -20.855 1.00 59.38 73 LYS A N 1
ATOM 561 C CA . LYS A 1 73 ? 6.255 -2.272 -20.153 1.00 59.38 73 LYS A CA 1
ATOM 562 C C . LYS A 1 73 ? 7.175 -2.871 -19.077 1.00 59.38 73 LYS A C 1
ATOM 564 O O . LYS A 1 73 ? 6.722 -3.142 -17.972 1.00 59.38 73 LYS A O 1
ATOM 569 N N . ILE A 1 74 ? 8.471 -3.006 -19.373 1.00 63.59 74 ILE A N 1
ATOM 570 C CA . ILE A 1 74 ? 9.479 -3.561 -18.450 1.00 63.59 74 ILE A CA 1
ATOM 571 C C . ILE A 1 74 ? 9.722 -2.600 -17.281 1.00 63.59 74 ILE A C 1
ATOM 573 O O . ILE A 1 74 ? 9.829 -3.031 -16.136 1.00 63.59 74 ILE A O 1
ATOM 577 N N . GLY A 1 75 ? 9.763 -1.291 -17.551 1.00 62.22 75 GLY A N 1
ATOM 578 C CA . GLY A 1 75 ? 9.891 -0.275 -16.505 1.00 62.22 75 GLY A CA 1
ATOM 579 C C . GLY A 1 75 ? 8.706 -0.259 -15.542 1.00 62.22 75 GLY A C 1
ATOM 580 O O . GLY A 1 75 ? 8.904 -0.229 -14.330 1.00 62.22 75 GLY A O 1
ATOM 581 N N . SER A 1 76 ? 7.478 -0.349 -16.063 1.00 64.88 76 SER A N 1
ATOM 582 C CA . SER A 1 76 ? 6.277 -0.446 -15.225 1.00 64.88 76 SER A CA 1
ATOM 583 C C . SER A 1 76 ? 6.220 -1.726 -14.407 1.00 64.88 76 SER A C 1
ATOM 585 O O . SER A 1 76 ? 5.810 -1.664 -13.254 1.00 64.88 76 SER A O 1
ATOM 587 N N . GLN A 1 77 ? 6.627 -2.861 -14.979 1.00 70.44 77 GLN A N 1
ATOM 588 C CA . GLN A 1 77 ? 6.634 -4.144 -14.277 1.00 70.44 77 GLN A CA 1
ATOM 589 C C . GLN A 1 77 ? 7.647 -4.143 -13.124 1.00 70.44 77 GLN A C 1
ATOM 591 O O . GLN A 1 77 ? 7.300 -4.494 -12.004 1.00 70.44 77 GLN A O 1
ATOM 596 N N . ARG A 1 78 ? 8.866 -3.641 -13.354 1.00 70.38 78 ARG A N 1
ATOM 597 C CA . ARG A 1 78 ? 9.883 -3.508 -12.295 1.00 70.38 78 ARG A CA 1
ATOM 598 C C . ARG A 1 78 ? 9.471 -2.522 -11.206 1.00 70.38 78 ARG A C 1
ATOM 600 O O . ARG A 1 78 ? 9.738 -2.750 -10.031 1.00 70.38 78 ARG A O 1
ATOM 607 N N . ALA A 1 79 ? 8.818 -1.424 -11.592 1.00 70.00 79 ALA A N 1
ATOM 608 C CA . ALA A 1 79 ? 8.238 -0.500 -10.627 1.00 70.00 79 ALA A CA 1
ATOM 609 C C . ALA A 1 79 ? 7.146 -1.196 -9.800 1.00 70.00 79 ALA A C 1
ATOM 611 O O . ALA A 1 79 ? 7.160 -1.074 -8.583 1.00 70.00 79 ALA A O 1
ATOM 612 N N . LEU A 1 80 ? 6.251 -1.959 -10.436 1.00 74.50 80 LEU A N 1
ATOM 613 C CA . LEU A 1 80 ? 5.207 -2.727 -9.755 1.00 74.50 80 LEU A CA 1
ATOM 614 C C . LEU A 1 80 ? 5.794 -3.733 -8.756 1.00 74.50 80 LEU A C 1
ATOM 616 O O . LEU A 1 80 ? 5.403 -3.712 -7.598 1.00 74.50 80 LEU A O 1
ATOM 620 N N . GLU A 1 81 ? 6.750 -4.566 -9.169 1.00 75.19 81 GLU A N 1
ATOM 621 C CA . GLU A 1 81 ? 7.386 -5.573 -8.302 1.00 75.19 81 GLU A CA 1
ATOM 622 C C . GLU A 1 81 ? 8.043 -4.945 -7.071 1.00 75.19 81 GLU A C 1
ATOM 624 O O . GLU A 1 81 ? 7.900 -5.433 -5.950 1.00 75.19 81 GLU A O 1
ATOM 629 N N . MET A 1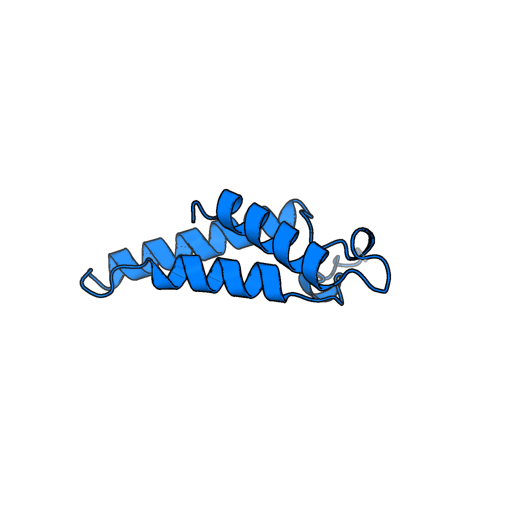 82 ? 8.739 -3.825 -7.255 1.00 76.62 82 MET A N 1
ATOM 630 C CA . MET A 1 82 ? 9.421 -3.170 -6.149 1.00 76.62 82 MET A CA 1
ATOM 631 C C . MET A 1 82 ? 8.457 -2.423 -5.218 1.00 76.62 82 MET A C 1
ATOM 633 O O . MET A 1 82 ? 8.628 -2.468 -3.998 1.00 76.62 82 MET A O 1
ATOM 637 N N . TRP A 1 83 ? 7.409 -1.794 -5.758 1.00 77.75 83 TRP A N 1
ATOM 638 C CA . TRP A 1 83 ? 6.360 -1.190 -4.935 1.00 77.75 83 TRP A CA 1
ATOM 639 C C . TRP A 1 83 ? 5.541 -2.241 -4.185 1.00 77.75 83 TRP A C 1
ATOM 641 O O . TRP A 1 83 ? 5.266 -2.036 -3.009 1.00 77.75 83 TRP A O 1
ATOM 651 N N . ASN A 1 84 ? 5.246 -3.386 -4.801 1.00 80.56 84 ASN A N 1
ATOM 652 C CA . ASN A 1 84 ? 4.643 -4.535 -4.125 1.00 80.56 84 ASN A CA 1
ATOM 653 C C . ASN A 1 84 ? 5.513 -4.994 -2.945 1.00 80.56 84 ASN A C 1
ATOM 655 O O . ASN A 1 84 ? 5.029 -5.064 -1.821 1.00 80.56 84 ASN A O 1
ATOM 659 N N . LYS A 1 85 ? 6.828 -5.162 -3.146 1.00 81.25 85 LYS A N 1
ATOM 660 C CA . LYS A 1 85 ? 7.764 -5.481 -2.052 1.00 81.25 85 LYS A CA 1
ATOM 661 C C . LYS A 1 85 ? 7.761 -4.426 -0.937 1.00 81.25 85 LYS A C 1
ATOM 663 O O . LYS A 1 85 ? 7.836 -4.776 0.235 1.00 81.25 85 LYS A O 1
ATOM 668 N N . THR A 1 86 ? 7.684 -3.146 -1.294 1.00 77.81 86 THR A N 1
ATOM 669 C CA . THR A 1 86 ? 7.698 -2.024 -0.336 1.00 77.81 86 THR A CA 1
ATOM 670 C C . THR A 1 86 ? 6.400 -1.931 0.466 1.00 77.81 86 THR A C 1
ATOM 672 O O . THR A 1 86 ? 6.422 -1.566 1.638 1.00 77.81 86 THR A O 1
ATOM 675 N N . LEU A 1 87 ? 5.273 -2.259 -0.165 1.00 78.88 87 LEU A N 1
ATOM 676 C CA . LEU A 1 87 ? 3.943 -2.239 0.441 1.00 78.88 87 LEU A CA 1
ATOM 677 C C . LEU A 1 87 ? 3.567 -3.582 1.091 1.00 78.88 87 LEU A C 1
ATOM 679 O O . LEU A 1 87 ? 2.530 -3.658 1.740 1.00 78.88 87 LEU A O 1
ATOM 683 N N . GLY A 1 88 ? 4.393 -4.623 0.938 1.00 78.50 88 GLY A N 1
ATOM 684 C CA . GLY A 1 88 ? 4.126 -5.966 1.464 1.00 78.50 88 GLY A CA 1
ATOM 685 C C . GLY A 1 88 ? 2.987 -6.689 0.737 1.00 78.50 88 GLY A C 1
ATOM 686 O O . GLY A 1 88 ? 2.232 -7.437 1.358 1.00 78.50 88 GLY A O 1
ATOM 687 N N . VAL A 1 89 ? 2.830 -6.428 -0.565 1.00 71.06 89 VAL A N 1
ATOM 688 C CA . VAL A 1 89 ? 1.707 -6.893 -1.393 1.00 71.06 89 VAL A CA 1
ATOM 689 C C . VAL A 1 89 ? 2.124 -7.996 -2.350 1.00 71.06 89 VAL A C 1
ATOM 691 O O . VAL A 1 89 ? 3.201 -7.873 -2.967 1.00 71.06 89 VAL A O 1
#

Mean predicted aligned error: 10.77 Å